Protein AF-A0A2V6ZGB3-F1 (afdb_monomer_lite)

Secondary structure (DSSP, 8-state):
--HHHHHHHH---SSHHHHHHHHHHHHHHHT-S-----S-TTS-S-HHHHHHHHHHIIIIIGGG--

Structure (mmCIF, N/CA/C/O backbone):
data_AF-A0A2V6ZGB3-F1
#
_entry.id   AF-A0A2V6ZGB3-F1
#
loop_
_atom_site.group_PDB
_atom_site.id
_atom_site.type_symbol
_atom_site.label_atom_id
_atom_site.label_alt_id
_atom_site.label_comp_id
_atom_site.label_asym_id
_atom_site.label_entity_id
_atom_site.label_seq_id
_atom_site.pdbx_PDB_ins_code
_atom_site.Cartn_x
_atom_site.Cartn_y
_atom_site.Cartn_z
_atom_site.occupancy
_atom_site.B_iso_or_equiv
_atom_site.auth_seq_id
_atom_site.auth_comp_id
_atom_site.auth_asym_id
_atom_site.auth_atom_id
_atom_site.pdbx_PDB_model_num
ATOM 1 N N . MET A 1 1 ? 20.296 -2.869 6.165 1.00 70.88 1 MET A N 1
ATOM 2 C CA . MET A 1 1 ? 18.943 -3.259 5.737 1.00 70.88 1 MET A CA 1
ATOM 3 C C . MET A 1 1 ? 19.067 -3.960 4.406 1.00 70.88 1 MET A C 1
ATOM 5 O O . MET A 1 1 ? 19.624 -3.371 3.482 1.00 70.88 1 MET A O 1
ATOM 9 N N . SER A 1 2 ? 18.640 -5.214 4.337 1.00 88.75 2 SER A N 1
ATOM 10 C CA . SER A 1 2 ? 18.516 -5.951 3.083 1.00 88.75 2 SER A CA 1
ATOM 11 C C . SER A 1 2 ? 17.269 -5.497 2.317 1.00 88.75 2 SER A C 1
ATOM 13 O O . SER A 1 2 ? 16.384 -4.839 2.867 1.00 88.75 2 SER A O 1
ATOM 15 N N . TYR A 1 3 ? 17.202 -5.846 1.033 1.00 81.69 3 TYR A N 1
ATOM 16 C CA . TYR A 1 3 ? 16.021 -5.590 0.209 1.00 81.69 3 TYR A CA 1
ATOM 17 C C . TYR A 1 3 ? 14.766 -6.278 0.774 1.00 81.69 3 TYR A C 1
ATOM 19 O O . TYR A 1 3 ? 13.705 -5.667 0.843 1.00 81.69 3 TYR A O 1
ATOM 27 N N . GLU A 1 4 ? 14.921 -7.503 1.277 1.00 83.69 4 GLU A N 1
ATOM 28 C CA . GLU A 1 4 ? 13.841 -8.283 1.895 1.00 83.69 4 GLU A CA 1
ATOM 29 C C . GLU A 1 4 ? 13.318 -7.644 3.186 1.00 83.69 4 GLU A C 1
ATOM 31 O O . GLU A 1 4 ? 12.112 -7.566 3.410 1.00 83.69 4 GLU A O 1
ATOM 36 N N . GLU A 1 5 ? 14.216 -7.136 4.035 1.00 83.06 5 GLU A N 1
ATOM 37 C CA . GLU A 1 5 ? 13.821 -6.409 5.249 1.00 83.06 5 GLU A CA 1
ATOM 38 C C . GLU A 1 5 ? 13.048 -5.136 4.905 1.00 83.06 5 GLU A C 1
ATOM 40 O O . GLU A 1 5 ? 12.068 -4.794 5.564 1.00 83.06 5 GLU A O 1
ATOM 45 N N . TRP A 1 6 ? 13.463 -4.443 3.844 1.00 84.06 6 TRP A N 1
ATOM 46 C CA . TRP A 1 6 ? 12.768 -3.254 3.376 1.00 84.06 6 TRP A CA 1
ATOM 47 C C . TRP A 1 6 ? 11.370 -3.583 2.839 1.00 84.06 6 TRP A C 1
ATOM 49 O O . TRP A 1 6 ? 10.408 -2.920 3.222 1.00 84.06 6 TRP A O 1
ATOM 59 N N . LEU A 1 7 ? 11.241 -4.628 2.017 1.00 81.94 7 LEU A N 1
ATOM 60 C CA . LEU A 1 7 ? 9.949 -5.080 1.497 1.00 81.94 7 LEU A CA 1
ATOM 61 C C . LEU A 1 7 ? 8.981 -5.468 2.619 1.00 81.94 7 LEU A C 1
ATOM 63 O O . LEU A 1 7 ? 7.818 -5.077 2.586 1.00 81.94 7 LEU A O 1
ATOM 67 N N . ARG A 1 8 ? 9.463 -6.189 3.634 1.00 79.75 8 ARG A N 1
ATOM 68 C CA . ARG A 1 8 ? 8.639 -6.64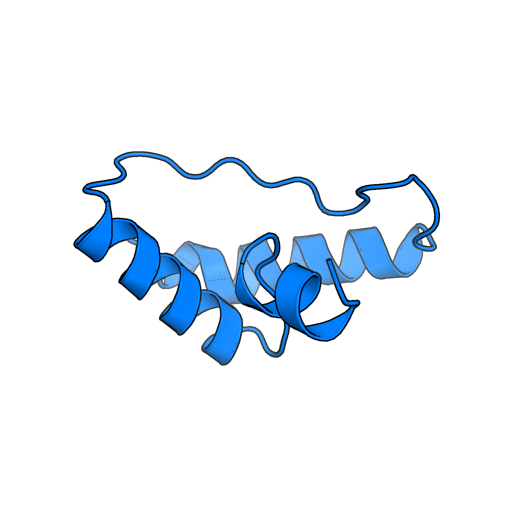8 4.759 1.00 79.75 8 ARG A CA 1
ATOM 69 C C . ARG A 1 8 ? 8.137 -5.501 5.642 1.00 79.75 8 ARG A C 1
ATOM 71 O O . ARG A 1 8 ? 6.981 -5.515 6.071 1.00 79.75 8 ARG A O 1
ATOM 78 N N . ASP A 1 9 ? 9.010 -4.535 5.934 1.00 81.06 9 ASP A N 1
ATOM 79 C CA . ASP A 1 9 ? 8.776 -3.575 7.020 1.00 81.06 9 ASP A CA 1
ATOM 80 C C . ASP A 1 9 ? 8.397 -2.167 6.539 1.00 81.06 9 ASP A C 1
ATOM 82 O O . ASP A 1 9 ? 7.921 -1.362 7.342 1.00 81.06 9 ASP A O 1
ATOM 86 N N . LYS A 1 10 ? 8.660 -1.815 5.271 1.00 81.81 10 LYS A N 1
ATOM 87 C CA . LYS A 1 10 ? 8.547 -0.425 4.781 1.00 81.81 10 LYS A CA 1
ATOM 88 C C . LYS A 1 10 ? 7.523 -0.211 3.678 1.00 81.81 10 LYS A C 1
ATOM 90 O O . LYS A 1 10 ? 7.199 0.944 3.412 1.00 81.81 10 LYS A O 1
ATOM 95 N N . VAL A 1 11 ? 7.011 -1.268 3.054 1.00 86.38 11 VAL A N 1
ATOM 96 C CA . VAL A 1 11 ? 6.037 -1.149 1.966 1.00 86.38 11 VAL A CA 1
ATOM 97 C C . VAL A 1 11 ? 4.931 -2.185 2.070 1.00 86.38 11 VAL A C 1
ATOM 99 O O . VAL A 1 11 ? 5.091 -3.249 2.659 1.00 86.38 11 VAL A O 1
ATOM 102 N N . VAL A 1 12 ? 3.797 -1.860 1.458 1.00 91.00 12 VAL A N 1
ATOM 103 C CA . VAL A 1 12 ? 2.699 -2.795 1.220 1.00 91.00 12 VAL A CA 1
ATOM 104 C C . VAL A 1 12 ? 2.633 -3.040 -0.284 1.00 91.00 12 VAL A C 1
ATOM 106 O O . VAL A 1 12 ? 2.554 -2.090 -1.061 1.00 91.00 12 VAL A O 1
ATOM 109 N N . TYR A 1 13 ? 2.723 -4.301 -0.702 1.00 91.69 13 TYR A N 1
ATOM 110 C CA . TYR A 1 13 ? 2.816 -4.691 -2.109 1.00 91.69 13 TYR A CA 1
ATOM 111 C C . TYR A 1 13 ? 2.189 -6.069 -2.339 1.00 91.69 13 TYR A C 1
ATOM 113 O O . TYR A 1 13 ? 2.041 -6.854 -1.405 1.00 91.69 13 TYR A O 1
ATOM 121 N N . GLY A 1 14 ? 1.852 -6.374 -3.594 1.00 92.56 14 GLY A N 1
ATOM 122 C CA . GLY A 1 14 ? 1.299 -7.667 -3.994 1.00 92.56 14 GLY A CA 1
ATOM 123 C C . GLY A 1 14 ? 0.018 -7.531 -4.812 1.00 92.56 14 GLY A C 1
ATOM 124 O O . GLY A 1 14 ? -0.197 -6.525 -5.491 1.00 92.56 14 GLY A O 1
ATOM 125 N N . THR A 1 15 ? -0.816 -8.569 -4.765 1.00 95.81 15 THR A N 1
ATOM 126 C CA . THR A 1 15 ? -2.172 -8.544 -5.328 1.00 95.81 15 THR A CA 1
ATOM 127 C C . THR A 1 15 ? -3.084 -7.640 -4.493 1.00 95.81 15 THR A C 1
ATOM 129 O O . THR A 1 15 ? -2.774 -7.386 -3.327 1.00 95.81 15 THR A O 1
ATOM 132 N N . PRO A 1 16 ? -4.222 -7.170 -5.038 1.00 96.06 16 PRO A N 1
ATOM 133 C CA . PRO A 1 16 ? -5.178 -6.380 -4.266 1.00 96.06 16 PRO A CA 1
ATOM 134 C C . PRO A 1 16 ? -5.583 -7.037 -2.940 1.00 96.06 16 PRO A C 1
ATOM 136 O O . PRO A 1 16 ? -5.560 -6.364 -1.916 1.00 96.06 16 PRO A O 1
ATOM 139 N N . ASP A 1 17 ? -5.851 -8.346 -2.936 1.00 96.38 17 ASP A N 1
ATOM 140 C CA . ASP A 1 17 ? -6.235 -9.081 -1.721 1.00 96.38 17 ASP A CA 1
ATOM 141 C C . ASP A 1 17 ? -5.114 -9.079 -0.670 1.00 96.38 17 ASP A C 1
ATOM 143 O O . ASP A 1 17 ? -5.345 -8.737 0.485 1.00 96.38 17 ASP A O 1
ATOM 147 N N . ALA A 1 18 ? -3.866 -9.337 -1.082 1.00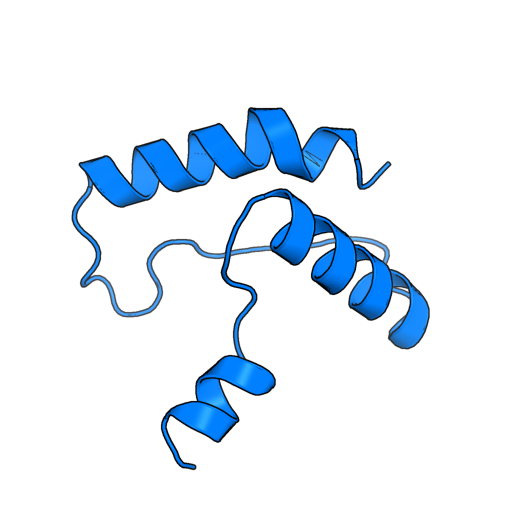 95.38 18 ALA A N 1
ATOM 148 C CA . ALA A 1 18 ? -2.720 -9.294 -0.171 1.00 95.38 18 ALA A CA 1
ATOM 149 C C . ALA A 1 18 ? -2.496 -7.891 0.422 1.00 95.38 18 ALA A C 1
ATOM 151 O O . ALA A 1 18 ? -2.083 -7.748 1.574 1.00 95.38 18 ALA A O 1
ATOM 152 N N . VAL A 1 19 ? -2.773 -6.843 -0.361 1.00 95.44 19 VAL A N 1
ATOM 153 C CA . VAL A 1 19 ? -2.708 -5.453 0.105 1.00 95.44 19 VAL A CA 1
ATOM 154 C C . VAL A 1 19 ? -3.820 -5.167 1.118 1.00 95.44 19 VAL A C 1
ATOM 156 O O . VAL A 1 19 ? -3.544 -4.524 2.129 1.00 95.44 19 VAL A O 1
ATOM 159 N N . VAL A 1 20 ? -5.046 -5.650 0.889 1.00 95.88 20 VAL A N 1
ATOM 160 C CA . VAL A 1 20 ? -6.163 -5.511 1.841 1.00 95.88 20 VAL A CA 1
ATOM 161 C C . VAL A 1 20 ? -5.819 -6.166 3.171 1.00 95.88 20 VAL A C 1
ATOM 163 O O . VAL A 1 20 ? -5.858 -5.480 4.193 1.00 95.88 20 VAL A O 1
ATOM 166 N N . ASP A 1 21 ? -5.404 -7.433 3.148 1.00 95.56 21 ASP A N 1
ATOM 167 C CA . ASP A 1 21 ? -5.057 -8.192 4.353 1.00 95.56 21 ASP A CA 1
ATOM 168 C C . ASP A 1 21 ? -3.981 -7.465 5.167 1.00 95.56 21 ASP A C 1
ATOM 170 O O . ASP A 1 21 ? -4.105 -7.270 6.379 1.00 95.56 21 ASP A O 1
ATOM 174 N N . ARG A 1 22 ? -2.932 -6.983 4.488 1.00 93.62 22 ARG A N 1
ATOM 175 C CA . ARG A 1 22 ? -1.832 -6.282 5.151 1.00 93.62 22 ARG A CA 1
ATOM 176 C C . ARG A 1 22 ? -2.263 -4.940 5.738 1.00 93.62 22 ARG A C 1
ATOM 178 O O . ARG A 1 22 ? -1.814 -4.588 6.827 1.00 93.62 22 ARG A O 1
ATOM 185 N N . LEU A 1 23 ? -3.103 -4.176 5.040 1.00 93.62 23 LEU A N 1
ATOM 186 C CA . LEU A 1 23 ? -3.590 -2.886 5.536 1.00 93.62 23 LEU A CA 1
ATOM 187 C C . LEU A 1 23 ? -4.561 -3.052 6.709 1.00 93.62 23 LEU A C 1
ATOM 189 O O . LEU A 1 23 ? -4.484 -2.269 7.654 1.00 93.62 23 LEU A O 1
ATOM 193 N N . GLN A 1 24 ? -5.424 -4.070 6.689 1.00 93.44 24 GLN A N 1
ATOM 194 C CA . GLN A 1 24 ? -6.297 -4.399 7.820 1.00 93.44 24 GLN A CA 1
ATOM 195 C C . GLN A 1 24 ? -5.481 -4.809 9.047 1.00 93.44 24 GLN A C 1
ATOM 197 O O . GLN A 1 24 ? -5.685 -4.240 10.117 1.00 93.44 24 GLN A O 1
ATOM 202 N N . GLN A 1 25 ? -4.489 -5.689 8.870 1.00 92.50 25 GLN A N 1
ATOM 203 C CA . GLN A 1 25 ? -3.570 -6.073 9.940 1.00 92.50 25 GLN A CA 1
ATOM 204 C C . GLN A 1 25 ? -2.901 -4.845 10.578 1.00 92.50 25 GLN A C 1
ATOM 206 O O . GLN A 1 25 ? -2.920 -4.689 11.795 1.00 92.50 25 GLN A O 1
ATOM 211 N N . LEU A 1 26 ? -2.340 -3.941 9.767 1.00 91.31 26 LEU A N 1
ATOM 212 C CA . LEU A 1 26 ? -1.690 -2.728 10.275 1.00 91.31 26 LEU A CA 1
ATOM 213 C C . LEU A 1 26 ? -2.675 -1.786 10.978 1.00 91.31 26 LEU A C 1
ATOM 215 O O . LEU A 1 26 ? -2.309 -1.157 11.970 1.00 91.31 26 LEU A O 1
ATOM 219 N N . ARG A 1 27 ? -3.913 -1.680 10.479 1.00 91.31 27 ARG A N 1
ATOM 220 C CA . ARG A 1 27 ? -4.966 -0.864 11.096 1.00 91.31 27 ARG A CA 1
ATOM 221 C C . ARG A 1 27 ? -5.298 -1.360 12.501 1.00 91.31 27 ARG A C 1
ATOM 223 O O . ARG A 1 27 ? -5.439 -0.538 13.397 1.00 91.31 27 ARG A O 1
ATOM 230 N N . GLU A 1 28 ? -5.391 -2.673 12.681 1.00 92.19 28 GLU A N 1
ATOM 231 C CA . GLU A 1 28 ? -5.709 -3.311 13.963 1.00 92.19 28 GLU A CA 1
ATOM 232 C C . GLU A 1 28 ? -4.528 -3.292 14.938 1.00 92.19 28 GLU A C 1
ATOM 234 O O . GLU A 1 28 ? -4.696 -2.934 16.101 1.00 92.19 28 GLU A O 1
ATOM 239 N N . GLU A 1 29 ? -3.323 -3.634 14.473 1.00 93.62 29 GLU A N 1
ATOM 240 C CA . GLU A 1 29 ? -2.125 -3.697 15.321 1.00 93.62 29 GLU A CA 1
ATOM 241 C C . GLU A 1 29 ? -1.690 -2.320 15.840 1.00 93.62 29 GLU A C 1
ATOM 243 O O . GLU A 1 29 ? -1.131 -2.220 16.933 1.00 93.62 29 GLU A O 1
ATOM 248 N N . LEU A 1 30 ? -1.921 -1.261 15.055 1.00 91.06 30 LEU A N 1
ATOM 249 C CA . LEU A 1 30 ? -1.450 0.096 15.349 1.00 91.06 30 LEU A CA 1
ATOM 250 C C . LEU A 1 30 ? -2.582 1.090 15.661 1.00 91.06 30 LEU A C 1
ATOM 252 O O . LEU A 1 30 ? -2.294 2.273 15.839 1.00 91.06 30 LEU A O 1
ATOM 256 N N . ASP A 1 31 ? -3.836 0.631 15.716 1.00 91.75 31 ASP A N 1
ATOM 257 C CA . ASP A 1 31 ? -5.040 1.451 15.942 1.00 91.75 31 ASP A CA 1
ATOM 258 C C . ASP A 1 31 ? -5.116 2.677 15.003 1.00 91.75 31 ASP A C 1
ATOM 260 O O . ASP A 1 31 ? -5.297 3.829 15.409 1.00 91.75 31 ASP A O 1
ATOM 264 N N . LEU A 1 32 ? -4.89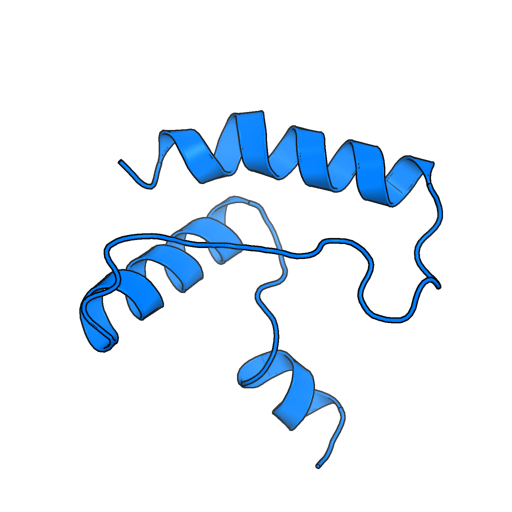8 2.440 13.703 1.00 90.25 32 LEU A N 1
ATOM 265 C CA . LEU A 1 32 ? -4.854 3.512 12.705 1.00 90.25 32 LEU A CA 1
ATOM 266 C C . LEU A 1 32 ? -6.265 3.963 12.330 1.00 90.25 32 LEU A C 1
ATOM 268 O O . LEU A 1 32 ? -7.103 3.177 11.899 1.00 90.25 32 LEU A O 1
ATOM 272 N N . THR A 1 33 ? -6.502 5.270 12.372 1.00 89.38 33 THR A N 1
ATOM 273 C CA . THR A 1 33 ? -7.774 5.860 11.922 1.00 89.38 33 THR A CA 1
ATOM 274 C C . THR A 1 33 ? -7.750 6.284 10.456 1.00 89.38 33 THR A C 1
ATOM 276 O O . THR A 1 33 ? -8.803 6.474 9.847 1.00 89.38 33 THR A O 1
ATOM 279 N N . GLN A 1 34 ? -6.558 6.451 9.875 1.00 88.50 34 GLN A N 1
ATOM 280 C CA . GLN A 1 34 ? -6.360 6.929 8.510 1.00 88.50 34 GLN A CA 1
ATOM 281 C C . GLN A 1 34 ? -5.113 6.306 7.882 1.00 88.50 34 GLN A C 1
ATOM 283 O O . GLN A 1 34 ? -4.133 6.015 8.567 1.00 88.50 34 GLN A O 1
ATOM 288 N N . ILE A 1 35 ? -5.146 6.149 6.557 1.00 87.75 35 ILE A N 1
ATOM 289 C CA . ILE A 1 35 ? -4.032 5.640 5.755 1.00 87.75 35 ILE A CA 1
ATOM 290 C C . ILE A 1 35 ? -3.700 6.674 4.680 1.00 87.75 35 ILE A C 1
ATOM 292 O O . ILE A 1 35 ? -4.570 7.097 3.919 1.00 87.75 35 IL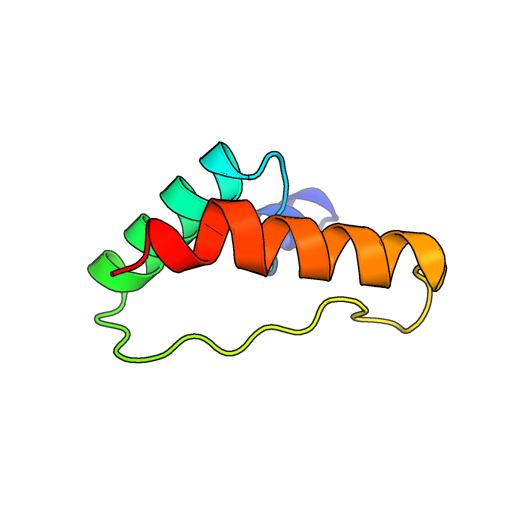E A O 1
ATOM 296 N N . LEU A 1 36 ? -2.425 7.051 4.606 1.00 89.69 36 LEU A N 1
ATOM 297 C CA . LEU A 1 36 ? -1.843 7.821 3.510 1.00 89.69 36 LEU A CA 1
ATOM 298 C C . LEU A 1 36 ? -0.832 6.926 2.795 1.00 89.69 36 LEU A C 1
ATOM 300 O O . LEU A 1 36 ? -0.026 6.271 3.455 1.00 89.69 36 LEU A O 1
ATOM 304 N N . TYR A 1 37 ? -0.854 6.905 1.465 1.00 89.56 37 TYR A N 1
ATOM 305 C CA . TYR A 1 37 ? 0.080 6.104 0.679 1.00 89.56 37 TYR A CA 1
ATOM 306 C C . TYR A 1 37 ? 0.685 6.905 -0.475 1.00 89.56 37 TYR A C 1
ATOM 308 O O . TYR A 1 37 ? 0.069 7.823 -1.016 1.00 89.56 37 TYR A O 1
ATOM 316 N N . GLU A 1 38 ? 1.904 6.526 -0.853 1.00 89.75 38 GLU A N 1
ATOM 317 C CA . GLU A 1 38 ? 2.627 7.047 -2.009 1.00 89.75 38 GLU A CA 1
ATOM 318 C C . GLU A 1 38 ? 2.924 5.888 -2.963 1.00 89.75 38 GLU A C 1
ATOM 320 O O . GLU A 1 38 ? 3.495 4.877 -2.564 1.00 89.75 38 GLU A O 1
ATOM 325 N N . VAL A 1 39 ? 2.546 6.033 -4.234 1.00 88.88 39 VAL A N 1
ATOM 326 C CA . VAL A 1 39 ? 2.700 4.959 -5.231 1.00 88.88 39 VAL A CA 1
ATOM 327 C C . VAL A 1 39 ? 4.096 4.931 -5.850 1.00 88.88 39 VAL A C 1
ATOM 329 O O . VAL A 1 39 ? 4.571 3.872 -6.233 1.00 88.88 39 VAL A O 1
ATOM 332 N N . ASN A 1 40 ? 4.780 6.071 -5.958 1.00 87.50 40 ASN A N 1
ATOM 333 C CA . ASN A 1 40 ? 6.031 6.193 -6.714 1.00 87.50 40 ASN A CA 1
ATOM 334 C C . ASN A 1 40 ? 7.200 6.661 -5.843 1.00 87.50 40 ASN A C 1
ATOM 336 O O . ASN A 1 40 ? 7.914 7.613 -6.181 1.00 87.50 40 ASN A O 1
ATOM 340 N N . TYR A 1 41 ? 7.405 5.960 -4.731 1.00 81.06 41 TYR A N 1
ATOM 341 C CA . TYR A 1 41 ? 8.535 6.222 -3.855 1.00 81.06 41 TYR A CA 1
ATOM 342 C C . TYR A 1 41 ? 9.854 6.002 -4.616 1.00 81.06 41 TYR A C 1
ATOM 344 O O . TYR A 1 41 ? 10.140 4.912 -5.108 1.00 81.06 41 TYR A O 1
ATOM 352 N N . GLY A 1 42 ? 10.648 7.064 -4.765 1.00 84.38 42 GLY A N 1
ATOM 353 C CA . GLY A 1 42 ? 11.905 7.047 -5.527 1.00 84.38 42 GLY A CA 1
ATOM 354 C C . GLY A 1 42 ? 11.799 7.526 -6.979 1.00 84.38 42 GLY A C 1
ATOM 355 O O . GLY A 1 42 ? 12.834 7.719 -7.615 1.00 84.38 42 GLY A O 1
ATOM 356 N N . ARG A 1 43 ? 10.589 7.816 -7.482 1.00 85.88 43 ARG A N 1
ATOM 357 C CA . ARG A 1 43 ? 10.336 8.416 -8.809 1.00 85.88 43 ARG A CA 1
ATOM 358 C C . ARG A 1 43 ? 10.793 7.573 -10.011 1.00 85.88 43 ARG A C 1
ATOM 360 O O . ARG A 1 43 ? 11.063 8.126 -11.074 1.00 85.88 43 ARG A O 1
ATOM 367 N N . GLN A 1 44 ? 10.870 6.250 -9.861 1.00 90.75 44 GLN A N 1
ATOM 368 C CA . GLN A 1 44 ? 11.360 5.336 -10.908 1.00 90.75 44 GLN A CA 1
ATOM 369 C C . GLN A 1 44 ? 10.256 4.508 -11.582 1.00 90.75 44 GLN A C 1
ATOM 371 O O . GLN A 1 44 ? 10.526 3.834 -12.574 1.00 90.75 44 GLN A O 1
ATOM 376 N N . ILE A 1 45 ? 9.015 4.551 -11.087 1.00 90.06 45 ILE A N 1
ATOM 377 C CA . ILE A 1 45 ? 7.922 3.753 -11.653 1.00 90.06 45 ILE A CA 1
ATOM 378 C C . ILE A 1 45 ? 7.366 4.443 -12.911 1.00 90.06 45 ILE A C 1
ATOM 380 O O . ILE A 1 45 ? 7.013 5.624 -12.848 1.00 90.06 45 ILE A O 1
ATOM 384 N N . PRO A 1 46 ? 7.228 3.741 -14.051 1.00 95.25 46 PRO A N 1
ATOM 385 C CA . PRO A 1 46 ? 6.563 4.271 -15.240 1.00 95.25 46 PRO A CA 1
A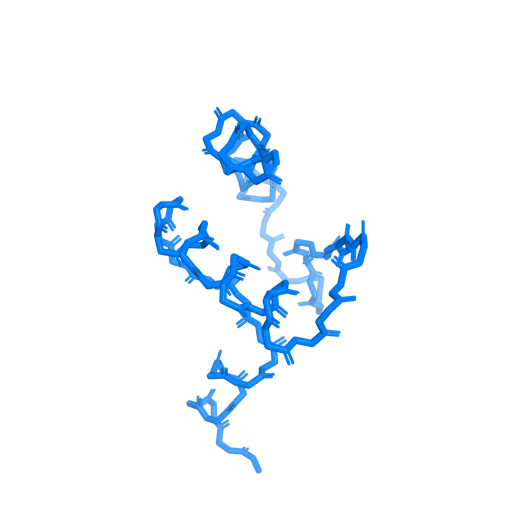TOM 386 C C . PRO A 1 46 ? 5.145 4.777 -14.951 1.00 95.25 46 PRO A C 1
ATOM 388 O O . PRO A 1 46 ? 4.386 4.146 -14.218 1.00 95.25 46 PRO A O 1
ATOM 391 N N . TYR A 1 47 ? 4.758 5.888 -15.579 1.00 94.31 47 TYR A N 1
ATOM 392 C CA . TYR A 1 47 ? 3.469 6.545 -15.324 1.00 94.31 47 TYR A CA 1
ATOM 393 C C . TYR A 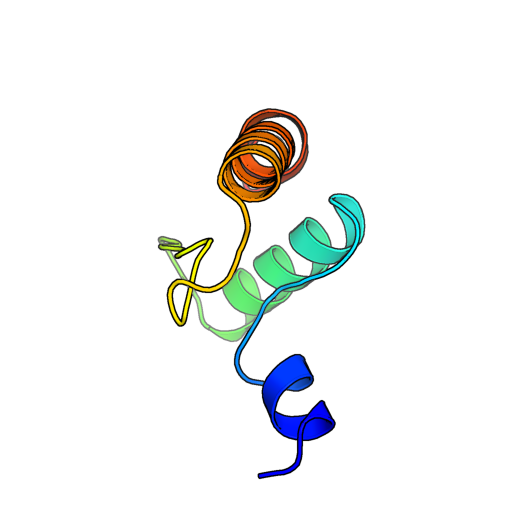1 47 ? 2.255 5.619 -15.509 1.00 94.31 47 TYR A C 1
ATOM 395 O O . TYR A 1 47 ? 1.353 5.614 -14.678 1.00 94.31 47 TYR A O 1
ATOM 403 N N . ALA A 1 48 ? 2.261 4.777 -16.547 1.00 95.94 48 ALA A N 1
ATOM 404 C CA . ALA A 1 48 ? 1.174 3.829 -16.798 1.00 95.94 48 ALA A CA 1
ATOM 405 C C . ALA A 1 48 ? 0.975 2.829 -15.643 1.00 95.94 48 ALA A C 1
ATOM 407 O O . ALA A 1 48 ? -0.159 2.526 -15.283 1.00 95.94 48 ALA A O 1
ATOM 408 N N . LEU A 1 49 ? 2.065 2.364 -15.022 1.00 95.31 49 LEU A N 1
ATOM 409 C CA . LEU A 1 49 ? 1.994 1.447 -13.881 1.00 95.31 49 LEU A CA 1
ATOM 410 C C . LEU A 1 49 ? 1.518 2.153 -12.608 1.00 95.31 49 LEU A C 1
ATOM 412 O O . LEU A 1 49 ? 0.804 1.551 -11.813 1.00 95.31 49 LEU A O 1
ATOM 416 N N . GLN A 1 50 ? 1.860 3.433 -12.432 1.00 94.88 50 GLN A N 1
ATOM 417 C CA . GLN A 1 50 ? 1.321 4.236 -11.331 1.00 94.88 50 GLN A CA 1
ATOM 418 C C . GLN A 1 50 ? -0.199 4.388 -11.459 1.00 94.88 50 GLN A C 1
ATOM 420 O O . GLN A 1 50 ? -0.917 4.215 -10.478 1.00 94.88 50 GLN A O 1
ATOM 425 N N . LEU A 1 51 ? -0.692 4.678 -12.668 1.00 95.81 51 LEU A N 1
ATOM 426 C CA . LEU A 1 51 ? -2.123 4.837 -12.916 1.00 95.81 51 LEU A CA 1
ATOM 427 C C . LEU A 1 51 ? -2.884 3.524 -12.699 1.00 95.81 51 LEU A C 1
ATOM 429 O O . LEU A 1 51 ? -3.930 3.527 -12.056 1.00 95.81 51 LEU A O 1
ATOM 433 N N . GLU A 1 52 ? -2.335 2.406 -13.176 1.00 96.06 52 GLU A N 1
ATOM 434 C CA . GLU A 1 52 ? -2.939 1.091 -12.958 1.00 96.06 52 GLU A CA 1
ATOM 435 C C . GLU A 1 52 ? -2.957 0.711 -11.472 1.00 96.06 52 GLU A C 1
ATOM 437 O O . GLU A 1 52 ? -3.969 0.227 -10.973 1.00 96.06 52 GLU A O 1
ATOM 442 N N . ASN A 1 53 ? -1.887 1.000 -10.725 1.00 95.38 53 ASN A N 1
ATOM 443 C CA . ASN A 1 53 ? -1.870 0.787 -9.279 1.00 95.38 53 ASN A CA 1
ATOM 444 C C . ASN A 1 53 ? -2.950 1.618 -8.563 1.00 95.38 53 ASN A C 1
ATOM 446 O O . ASN A 1 53 ? -3.704 1.072 -7.760 1.00 95.38 53 ASN A O 1
ATOM 450 N N . LEU A 1 54 ? -3.083 2.906 -8.899 1.00 95.06 54 LEU A N 1
ATOM 451 C CA . LEU A 1 54 ? -4.136 3.765 -8.347 1.00 95.06 54 LEU A CA 1
ATOM 452 C C . LEU A 1 54 ? -5.536 3.238 -8.676 1.00 95.06 54 LEU A C 1
ATOM 454 O O . LEU A 1 54 ? -6.424 3.281 -7.823 1.00 95.06 54 LEU A O 1
ATOM 458 N N . ARG A 1 55 ? -5.743 2.729 -9.895 1.00 96.31 55 ARG A N 1
ATOM 459 C CA . ARG A 1 55 ? -7.004 2.102 -10.300 1.00 96.31 55 ARG A CA 1
ATOM 460 C C . ARG A 1 55 ? -7.303 0.877 -9.437 1.00 96.31 55 ARG A C 1
ATOM 462 O O . ARG A 1 55 ? -8.380 0.794 -8.855 1.00 96.31 55 ARG A O 1
ATOM 469 N N . LEU A 1 56 ? -6.332 -0.026 -9.290 1.00 96.56 56 LEU A N 1
ATOM 470 C CA . LEU A 1 56 ? -6.474 -1.236 -8.480 1.00 96.56 56 LEU A CA 1
ATOM 471 C C . LEU A 1 56 ? -6.761 -0.919 -7.006 1.00 96.56 56 LEU A C 1
ATOM 473 O O . LEU A 1 56 ? -7.647 -1.531 -6.412 1.00 96.56 56 LEU A O 1
ATOM 477 N N . ILE A 1 57 ? -6.064 0.063 -6.426 1.00 94.75 57 ILE A N 1
ATOM 478 C CA . ILE A 1 57 ? -6.308 0.484 -5.043 1.00 94.75 57 ILE A CA 1
ATOM 479 C C . ILE A 1 57 ? -7.740 1.001 -4.881 1.00 94.75 57 ILE A C 1
ATOM 481 O O . ILE A 1 57 ? -8.451 0.563 -3.978 1.00 94.75 57 ILE A O 1
ATOM 485 N N . ASN A 1 58 ? -8.187 1.905 -5.752 1.00 94.56 58 ASN A N 1
ATOM 486 C CA . ASN A 1 58 ? -9.508 2.517 -5.613 1.00 94.56 58 ASN A CA 1
ATOM 487 C C . ASN A 1 58 ? -10.661 1.543 -5.891 1.00 94.56 58 ASN A C 1
ATOM 489 O O . ASN A 1 58 ? -11.688 1.621 -5.222 1.00 94.56 58 ASN A O 1
ATOM 493 N N . GLU A 1 59 ? -10.510 0.640 -6.860 1.00 96.69 59 GLU A N 1
ATOM 494 C CA . GLU A 1 59 ? -11.581 -0.282 -7.255 1.00 96.69 59 GLU A CA 1
ATOM 495 C C . GLU A 1 59 ? -11.655 -1.541 -6.384 1.00 96.69 59 GLU A C 1
ATOM 497 O O . GLU A 1 59 ? -12.754 -2.033 -6.139 1.00 96.69 59 GLU A O 1
ATOM 502 N N . TYR A 1 60 ? -10.517 -2.061 -5.909 1.00 96.19 60 TYR A N 1
ATOM 503 C CA . TYR A 1 60 ? -10.464 -3.368 -5.242 1.00 96.19 60 TYR A CA 1
ATOM 504 C C . TYR A 1 60 ? -10.038 -3.284 -3.778 1.00 96.19 60 TYR A C 1
ATOM 506 O O . TYR A 1 60 ? -10.535 -4.065 -2.977 1.00 96.19 60 TYR A O 1
ATOM 514 N N . VAL A 1 61 ? -9.156 -2.354 -3.398 1.00 95.19 61 VAL A N 1
ATOM 515 C CA . VAL A 1 61 ? -8.605 -2.307 -2.030 1.00 95.19 61 VAL A CA 1
ATOM 516 C C . VAL A 1 61 ? -9.468 -1.445 -1.109 1.00 95.19 61 VAL A C 1
ATOM 518 O O . VAL A 1 61 ? -10.023 -1.937 -0.131 1.00 95.19 61 VAL A O 1
ATOM 521 N N . ILE A 1 62 ? -9.629 -0.159 -1.430 1.00 93.50 62 ILE A N 1
ATOM 522 C CA . ILE A 1 62 ? -10.334 0.819 -0.582 1.00 93.50 62 ILE A CA 1
ATOM 523 C C . ILE A 1 62 ? -11.764 0.381 -0.213 1.00 93.50 62 ILE A C 1
ATOM 525 O O . ILE A 1 62 ? -12.139 0.550 0.949 1.00 93.50 62 ILE A O 1
ATOM 529 N N . PRO A 1 63 ? -12.571 -0.228 -1.110 1.00 94.50 63 PRO A N 1
ATOM 530 C CA . PRO A 1 63 ? -13.910 -0.695 -0.751 1.00 94.50 63 PRO A CA 1
ATOM 531 C C . PRO A 1 63 ? -13.944 -1.752 0.362 1.00 94.50 63 PRO A C 1
ATOM 533 O O . PRO A 1 63 ? -14.967 -1.859 1.038 1.00 94.50 63 PRO A O 1
ATOM 536 N N . GLN A 1 64 ? -12.853 -2.501 0.555 1.00 94.00 64 GLN A N 1
ATOM 537 C CA . GLN A 1 64 ? -12.716 -3.555 1.566 1.00 94.00 64 GLN A CA 1
ATOM 538 C C . GLN A 1 64 ? -12.153 -3.038 2.904 1.00 94.00 64 GLN A C 1
ATOM 540 O O . GLN A 1 64 ? -12.241 -3.726 3.917 1.00 94.00 64 GLN A O 1
ATOM 545 N N . LEU A 1 65 ? -11.602 -1.818 2.936 1.00 87.00 65 LEU A N 1
ATOM 546 C CA . LEU A 1 65 ? -11.004 -1.197 4.131 1.00 87.00 65 LEU A CA 1
ATOM 547 C C . LEU A 1 65 ? -11.991 -0.349 4.952 1.00 87.00 65 LEU A C 1
ATOM 549 O O . LEU A 1 65 ? -11.563 0.504 5.732 1.00 87.00 65 LEU A O 1
ATOM 553 N N . LYS A 1 66 ? -13.297 -0.544 4.750 1.00 71.19 66 LYS A N 1
ATOM 554 C CA . LYS A 1 66 ? -14.341 0.175 5.493 1.00 71.19 66 LYS A CA 1
ATOM 555 C C . LYS A 1 66 ? -14.338 -0.138 6.992 1.00 71.19 66 LYS A C 1
ATOM 557 O O . LYS A 1 66 ? -13.675 -1.110 7.432 1.00 71.19 66 LYS A O 1
#

Radius of gyration: 12.54 Å; chains: 1; bounding box: 33×18×33 Å

Foldseek 3Di:
DDPVVCPVPPDQDDALVSSQVVVVVCCVVVVDPDDDDDQQVPVPDDPVVSVVVVVSCVPRRVVSND

Sequence (66 aa):
MSYEEWLRDKVVYGTPDAVVDRLQQLREELDLTQILYEVNYGRQIPYALQLENLRLINEYVIPQLK

pLDDT: mean 90.53, std 5.82, range [70.88, 96.69]